Protein AF-A0A9E9P4M7-F1 (afdb_monomer_lite)

InterPro domains:
  IPR025685 YoaP-like domain [PF14268] (12-54)

Organism: NCBI:txid933080

pLDDT: mean 93.37, std 4.14, range [66.44, 96.88]

Radius of gyration: 12.03 Å; chains: 1; bounding box: 27×19×31 Å

Sequence (59 aa):
MIKQYCETNDVPADFIEVDTLQKAKALPCVFNNWAVFYDGRFRTVNLLDVAYLKRMLKK

Foldseek 3Di:
DVVVVCVVVVNDDDDDDDPDPVSCVPDPDHEDPAWDDDPNDTDDNDDDDPVNVVVVVVD

Structure (mmCIF, N/CA/C/O backbone):
data_AF-A0A9E9P4M7-F1
#
_entry.id   AF-A0A9E9P4M7-F1
#
loop_
_atom_site.group_PDB
_atom_site.id
_atom_site.type_symbol
_atom_site.label_atom_id
_atom_site.label_alt_id
_atom_site.label_comp_id
_atom_site.label_asym_id
_atom_site.label_entity_id
_atom_site.label_seq_id
_atom_site.pdbx_PDB_ins_code
_atom_site.Cartn_x
_atom_site.Cartn_y
_atom_site.Cartn_z
_atom_site.occupancy
_atom_site.B_iso_or_equiv
_atom_site.auth_seq_id
_atom_site.auth_comp_id
_atom_site.auth_asym_id
_atom_site.auth_atom_id
_atom_site.pdbx_PDB_model_num
ATOM 1 N N . MET A 1 1 ? -0.389 7.549 -7.737 1.00 84.25 1 MET A N 1
ATOM 2 C CA . MET A 1 1 ? 0.829 7.167 -8.491 1.00 84.25 1 MET A CA 1
ATOM 3 C C . MET A 1 1 ? 1.139 5.676 -8.390 1.00 84.25 1 MET A C 1
ATOM 5 O O . MET A 1 1 ? 1.249 5.062 -9.437 1.00 84.25 1 MET A O 1
ATOM 9 N N . ILE A 1 2 ? 1.228 5.069 -7.194 1.00 92.56 2 ILE A N 1
ATOM 10 C CA . ILE A 1 2 ? 1.491 3.617 -7.072 1.00 92.56 2 ILE A CA 1
ATOM 11 C C . ILE A 1 2 ? 0.413 2.760 -7.742 1.00 92.56 2 ILE A C 1
ATOM 13 O O . ILE A 1 2 ? 0.764 1.896 -8.530 1.00 92.56 2 ILE A O 1
ATOM 17 N N . LYS A 1 3 ? -0.876 3.040 -7.501 1.00 92.94 3 LYS A N 1
ATOM 18 C CA . LYS A 1 3 ? -1.985 2.313 -8.144 1.00 92.94 3 LYS A CA 1
ATOM 19 C C . LYS A 1 3 ? -1.860 2.287 -9.672 1.00 92.94 3 LYS A C 1
ATOM 21 O O . LYS A 1 3 ? -1.755 1.218 -10.253 1.00 92.94 3 LYS A O 1
ATOM 26 N N . GLN A 1 4 ? -1.724 3.464 -10.283 1.00 94.38 4 GLN A N 1
ATOM 27 C CA . GLN A 1 4 ? -1.517 3.603 -11.726 1.00 94.38 4 GLN A CA 1
ATOM 28 C C . GLN A 1 4 ? -0.250 2.888 -12.218 1.00 94.38 4 GLN A C 1
ATOM 30 O O . GLN A 1 4 ? -0.265 2.280 -13.282 1.00 94.38 4 GLN A O 1
ATOM 35 N N . TYR A 1 5 ? 0.854 2.954 -11.465 1.00 94.81 5 TYR A N 1
ATOM 36 C CA . TYR A 1 5 ? 2.072 2.222 -11.808 1.00 94.81 5 TYR A CA 1
ATOM 37 C C . TYR A 1 5 ? 1.831 0.710 -11.801 1.00 94.81 5 TYR A C 1
ATOM 39 O O . TYR A 1 5 ? 2.241 0.044 -12.747 1.00 94.81 5 TYR A O 1
ATOM 47 N N . CYS A 1 6 ? 1.162 0.177 -10.774 1.00 94.81 6 CYS 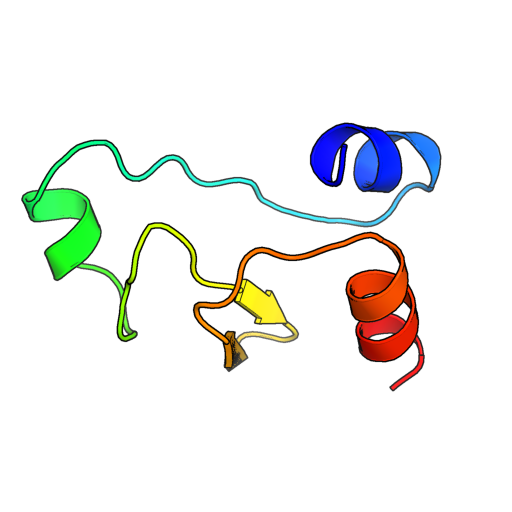A N 1
ATOM 48 C CA . CYS A 1 6 ? 0.847 -1.246 -10.698 1.00 94.81 6 CYS A CA 1
ATOM 49 C C . CYS A 1 6 ? -0.047 -1.679 -11.865 1.00 94.81 6 CYS A C 1
ATOM 51 O O . CYS A 1 6 ? 0.292 -2.639 -12.543 1.00 94.81 6 CYS A O 1
ATOM 53 N N . GLU A 1 7 ? -1.103 -0.917 -12.158 1.00 95.19 7 GLU A N 1
ATOM 54 C CA . GLU A 1 7 ? -2.003 -1.159 -13.296 1.00 95.19 7 GLU A CA 1
ATOM 55 C C . GLU A 1 7 ? -1.272 -1.100 -14.648 1.00 95.19 7 GLU A C 1
ATOM 57 O O . GLU A 1 7 ? -1.493 -1.944 -15.503 1.00 95.19 7 GLU A O 1
ATOM 62 N N . THR A 1 8 ? -0.368 -0.134 -14.846 1.00 96.56 8 THR A N 1
ATOM 63 C CA . THR A 1 8 ? 0.353 0.044 -16.126 1.00 96.56 8 THR A CA 1
ATOM 64 C C . THR A 1 8 ? 1.448 -1.008 -16.349 1.00 96.56 8 THR A C 1
ATOM 66 O O . THR A 1 8 ? 1.873 -1.215 -17.480 1.00 96.56 8 THR A O 1
ATOM 69 N N . ASN A 1 9 ? 1.957 -1.630 -15.282 1.00 95.44 9 ASN A N 1
ATOM 70 C CA . ASN A 1 9 ? 3.061 -2.597 -15.345 1.00 95.44 9 ASN A CA 1
ATOM 71 C C . ASN A 1 9 ? 2.606 -4.022 -14.990 1.00 95.44 9 ASN A C 1
ATOM 73 O O . ASN A 1 9 ? 3.456 -4.848 -14.661 1.00 95.44 9 ASN A O 1
ATOM 77 N N . ASP A 1 10 ? 1.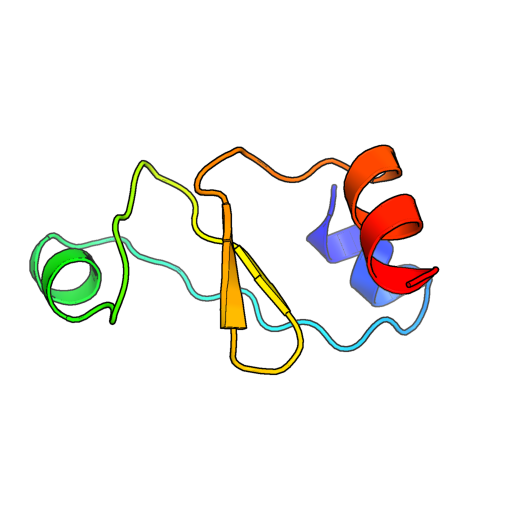294 -4.278 -14.986 1.00 95.12 10 ASP A N 1
ATOM 78 C CA . ASP A 1 10 ? 0.690 -5.573 -14.648 1.00 95.12 10 ASP A CA 1
ATOM 79 C C . ASP A 1 10 ? 1.217 -6.161 -13.325 1.00 95.12 10 ASP A C 1
ATOM 81 O O . ASP A 1 10 ? 1.432 -7.365 -13.187 1.00 95.12 10 ASP A O 1
ATOM 85 N N . VAL A 1 11 ? 1.451 -5.298 -12.329 1.00 93.81 11 VAL A N 1
ATOM 86 C CA . VAL A 1 11 ? 1.861 -5.719 -10.985 1.00 93.81 11 VAL A CA 1
ATOM 87 C C . VAL A 1 11 ? 0.601 -6.040 -10.180 1.00 93.81 11 VAL A C 1
ATOM 89 O O . VAL A 1 11 ? -0.172 -5.119 -9.898 1.00 93.81 11 VAL A O 1
ATOM 92 N N . PRO A 1 12 ? 0.400 -7.297 -9.740 1.00 93.31 12 PRO A N 1
ATOM 93 C CA . PRO A 1 12 ? -0.727 -7.646 -8.884 1.00 93.31 12 PRO A CA 1
ATOM 94 C C . PRO A 1 12 ? -0.624 -6.895 -7.554 1.00 93.31 12 PRO A C 1
ATOM 96 O O . PRO A 1 12 ? 0.368 -7.026 -6.833 1.00 93.31 12 PRO A O 1
ATOM 99 N N . ALA A 1 13 ? -1.629 -6.082 -7.238 1.00 93.88 13 ALA A N 1
ATOM 100 C CA . ALA A 1 13 ? -1.664 -5.307 -6.006 1.00 93.88 13 ALA A CA 1
ATOM 101 C C . ALA A 1 13 ? -3.104 -5.001 -5.588 1.00 93.88 13 ALA A C 1
ATOM 103 O O . ALA A 1 13 ? -3.898 -4.513 -6.392 1.00 93.88 13 ALA A O 1
ATOM 104 N N . ASP A 1 14 ? -3.392 -5.204 -4.304 1.00 95.25 14 ASP A N 1
ATOM 105 C CA . ASP A 1 14 ? -4.649 -4.805 -3.683 1.00 95.25 14 ASP A CA 1
ATOM 106 C C . ASP A 1 14 ? -4.486 -3.465 -2.959 1.00 95.25 14 ASP A C 1
ATOM 108 O O . ASP A 1 14 ? -3.537 -3.253 -2.199 1.00 95.25 14 ASP A O 1
ATOM 112 N N . PHE A 1 15 ? -5.441 -2.559 -3.169 1.00 94.12 15 PHE A N 1
ATOM 113 C CA . PHE A 1 15 ? -5.514 -1.275 -2.473 1.00 94.12 15 PHE A CA 1
ATOM 114 C C . PHE A 1 15 ? -6.766 -1.257 -1.606 1.00 94.12 15 PHE A C 1
ATOM 116 O O . PHE A 1 15 ? -7.877 -1.106 -2.111 1.00 94.12 15 PHE A O 1
ATOM 123 N N . ILE A 1 16 ? -6.574 -1.424 -0.299 1.00 94.44 16 ILE A N 1
ATOM 124 C CA . ILE A 1 16 ? -7.659 -1.494 0.679 1.00 94.44 16 ILE A CA 1
ATOM 125 C C . ILE A 1 16 ? -7.762 -0.150 1.394 1.00 94.44 16 ILE A C 1
ATOM 127 O O . ILE A 1 16 ? -6.814 0.291 2.045 1.00 94.44 16 ILE A O 1
ATOM 131 N N . GLU A 1 17 ? -8.919 0.497 1.280 1.00 95.69 17 GLU A N 1
ATOM 132 C CA . GLU A 1 17 ? -9.189 1.758 1.965 1.00 95.69 17 GLU A CA 1
ATOM 133 C C . GLU A 1 17 ? -9.571 1.527 3.434 1.00 95.69 17 GLU A C 1
ATOM 135 O O . GLU A 1 17 ? -10.480 0.755 3.765 1.00 95.69 17 GLU A O 1
ATOM 140 N N . VAL A 1 18 ? -8.872 2.234 4.322 1.00 96.12 18 VAL A N 1
ATOM 141 C CA . VAL A 1 18 ? -9.073 2.200 5.772 1.00 96.12 18 VAL A CA 1
ATOM 142 C C . VAL A 1 18 ? -9.533 3.585 6.217 1.00 96.12 18 VAL A C 1
ATOM 144 O O . VAL A 1 18 ? -8.738 4.454 6.556 1.00 96.12 18 VAL A O 1
ATOM 147 N N . ASP A 1 19 ? -10.844 3.781 6.186 1.00 96.81 19 ASP A N 1
ATOM 148 C CA . ASP A 1 19 ? -11.550 5.051 6.420 1.00 96.81 19 ASP A CA 1
ATOM 149 C C . ASP A 1 19 ? -12.143 5.175 7.836 1.00 96.81 19 ASP A C 1
ATOM 151 O O . ASP A 1 19 ? -12.670 6.217 8.219 1.00 96.81 19 ASP A O 1
ATOM 155 N N . THR A 1 20 ? -12.079 4.106 8.631 1.00 96.81 20 THR A N 1
ATOM 156 C CA . THR A 1 20 ? -12.693 4.033 9.958 1.00 96.81 20 THR A CA 1
ATOM 157 C C . THR A 1 20 ? -11.730 3.456 10.980 1.00 96.81 20 THR A C 1
ATOM 159 O O . THR A 1 20 ? -10.915 2.572 10.697 1.00 96.81 20 THR A O 1
ATOM 162 N N . LEU A 1 21 ? -11.886 3.904 12.227 1.00 95.31 21 LEU A N 1
ATOM 163 C CA . LEU A 1 21 ? -11.105 3.398 13.353 1.00 95.31 21 LEU A CA 1
ATOM 164 C C . LEU A 1 21 ? -11.288 1.886 13.551 1.00 95.31 21 LEU A C 1
ATOM 166 O O . LEU A 1 21 ? -10.342 1.195 13.919 1.00 95.31 21 LEU A O 1
ATOM 170 N N . GLN A 1 22 ? -12.492 1.362 13.308 1.00 96.81 22 GLN A N 1
ATOM 171 C CA . GLN A 1 22 ? -12.769 -0.067 13.435 1.00 96.81 22 GLN A CA 1
ATOM 172 C C . GLN A 1 22 ? -11.983 -0.892 12.409 1.00 96.81 22 GLN A C 1
ATOM 174 O O . GLN A 1 22 ? -11.353 -1.872 12.802 1.00 96.81 22 GLN A O 1
ATOM 179 N N . LYS A 1 23 ? -11.958 -0.477 11.130 1.00 96.88 23 LYS A N 1
ATOM 180 C CA . LYS A 1 23 ? -11.130 -1.131 10.104 1.00 96.88 23 LYS A CA 1
ATOM 181 C C . LYS A 1 23 ? -9.653 -1.097 10.497 1.00 96.88 23 LYS A C 1
ATOM 183 O O . LYS A 1 23 ? -9.003 -2.133 10.460 1.00 96.88 23 LYS A O 1
ATOM 188 N N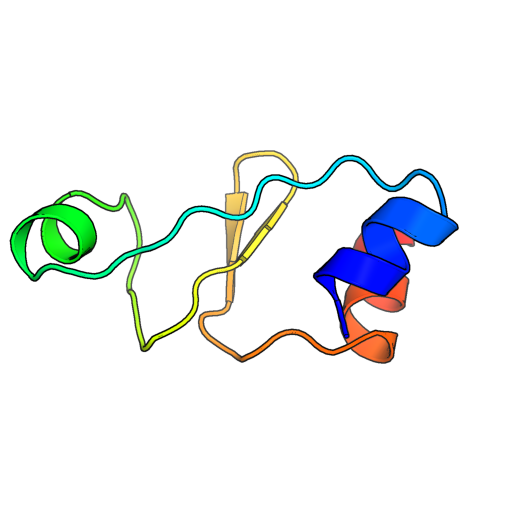 . ALA A 1 24 ? -9.150 0.055 10.953 1.00 95.44 24 ALA A N 1
ATOM 189 C CA . ALA A 1 24 ? -7.755 0.197 11.375 1.00 95.44 24 ALA A CA 1
ATOM 190 C C . ALA A 1 24 ? -7.391 -0.737 12.544 1.00 95.44 24 ALA A C 1
ATOM 192 O O . ALA A 1 24 ? -6.344 -1.376 12.518 1.00 95.44 24 ALA A O 1
ATOM 193 N N . LYS A 1 25 ? -8.271 -0.863 13.547 1.00 94.62 25 LYS A N 1
ATOM 194 C CA . LYS A 1 25 ? -8.070 -1.753 14.705 1.00 94.62 25 LYS A CA 1
ATOM 195 C C . LYS A 1 25 ? -8.114 -3.244 14.361 1.00 94.62 25 LYS A C 1
ATOM 197 O O . LYS A 1 25 ? -7.598 -4.042 15.135 1.00 94.62 25 LYS A O 1
ATOM 202 N N . ALA A 1 26 ? -8.744 -3.620 13.250 1.00 96.12 26 ALA A N 1
ATOM 203 C CA . ALA A 1 26 ? -8.848 -5.009 12.809 1.00 96.12 26 ALA A CA 1
ATOM 204 C C . ALA A 1 26 ? -7.633 -5.480 11.989 1.00 96.12 26 ALA A C 1
ATOM 206 O O . ALA A 1 26 ? -7.517 -6.671 11.701 1.00 96.12 26 ALA A O 1
ATOM 207 N N . LEU A 1 27 ? -6.737 -4.570 11.591 1.00 95.06 27 LEU A N 1
ATOM 208 C CA . LEU A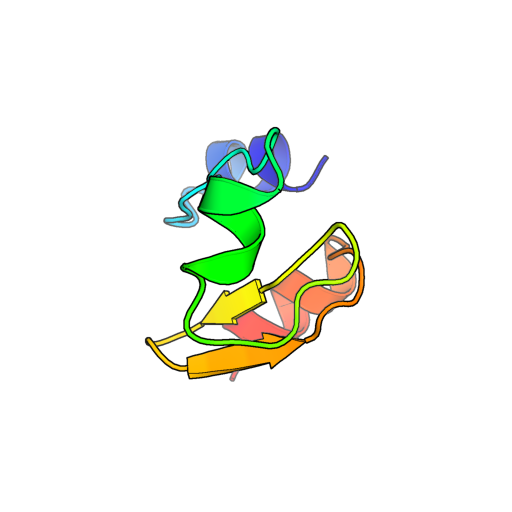 1 27 ? -5.554 -4.925 10.813 1.00 95.06 27 LEU A CA 1
ATOM 209 C C . LEU A 1 27 ? -4.560 -5.735 11.664 1.00 95.06 27 LEU A C 1
ATOM 211 O O . LEU A 1 27 ? -4.318 -5.393 12.821 1.00 95.06 27 LEU A O 1
ATOM 215 N N . PRO A 1 28 ? -3.897 -6.757 11.094 1.00 95.12 28 PRO A N 1
ATOM 216 C CA . PRO A 1 28 ? -2.906 -7.570 11.802 1.00 95.12 28 PRO A CA 1
ATOM 217 C C . PRO A 1 28 ? -1.538 -6.866 11.923 1.00 95.12 28 PRO A C 1
ATOM 219 O O . PRO A 1 28 ? -0.498 -7.521 11.989 1.00 95.12 28 PRO A O 1
ATOM 222 N N . CYS A 1 29 ? -1.500 -5.533 11.885 1.00 94.75 29 CYS A N 1
ATOM 223 C CA . CYS A 1 29 ? -0.272 -4.749 11.926 1.00 94.75 29 CYS A CA 1
ATOM 224 C C . CYS A 1 29 ? -0.494 -3.381 12.570 1.00 94.75 29 CYS A C 1
ATOM 226 O O . CYS A 1 29 ? -1.617 -2.905 12.726 1.00 94.75 29 CYS A O 1
ATOM 228 N N . VAL A 1 30 ? 0.613 -2.708 12.880 1.00 91.75 30 VAL A N 1
ATOM 229 C CA . VAL A 1 30 ? 0.586 -1.270 13.145 1.00 91.75 30 VAL A CA 1
ATOM 230 C C . VAL A 1 30 ? 0.167 -0.525 11.875 1.00 91.75 30 VAL A C 1
ATOM 232 O O . VAL A 1 30 ? 0.584 -0.881 10.773 1.00 91.75 30 VAL A O 1
ATOM 235 N N . PHE A 1 31 ? -0.665 0.502 12.025 1.00 94.25 31 PHE A N 1
ATOM 236 C CA . PHE A 1 31 ? -1.190 1.296 10.917 1.00 94.25 31 PHE A CA 1
ATOM 237 C C . PHE A 1 31 ? -0.963 2.782 11.198 1.00 94.25 31 PHE A C 1
ATOM 239 O O . PHE A 1 31 ? -1.388 3.288 12.235 1.00 94.25 31 PHE A O 1
ATOM 246 N N . ASN A 1 32 ? -0.279 3.475 10.285 1.00 92.75 32 ASN A N 1
ATOM 247 C CA . ASN A 1 32 ? -0.022 4.916 10.367 1.00 92.75 32 ASN A CA 1
ATOM 248 C C . ASN A 1 32 ? -0.380 5.564 9.027 1.00 92.75 32 ASN A C 1
ATOM 250 O O . ASN A 1 32 ? 0.498 5.919 8.243 1.00 92.75 32 ASN A O 1
ATOM 254 N N . ASN A 1 33 ? -1.679 5.616 8.724 1.00 92.00 33 ASN A N 1
ATOM 255 C CA . ASN A 1 33 ? -2.262 6.017 7.433 1.00 92.00 33 ASN A CA 1
ATOM 256 C C . ASN A 1 33 ? -1.922 5.097 6.245 1.00 92.00 33 ASN A C 1
ATOM 258 O O . ASN A 1 33 ? -2.679 5.051 5.281 1.00 92.00 33 ASN A O 1
ATOM 262 N N . TRP A 1 34 ? -0.823 4.344 6.317 1.00 93.56 34 TRP A N 1
ATOM 263 C CA . TRP A 1 34 ? -0.396 3.355 5.336 1.00 93.56 34 TRP A CA 1
ATOM 264 C C . TRP A 1 34 ? 0.095 2.084 6.027 1.00 93.56 34 TRP A C 1
ATOM 266 O O . TRP A 1 34 ? 0.620 2.113 7.142 1.00 93.56 34 TRP A O 1
ATOM 276 N N . ALA A 1 35 ? -0.072 0.961 5.336 1.00 95.75 35 ALA A N 1
ATOM 277 C CA . ALA A 1 35 ? 0.564 -0.306 5.654 1.00 95.75 35 ALA A CA 1
ATOM 278 C C . ALA A 1 35 ? 0.801 -1.071 4.351 1.00 95.75 35 ALA A C 1
ATOM 280 O O . ALA A 1 35 ? -0.086 -1.161 3.504 1.00 95.75 35 ALA A O 1
ATOM 281 N N . VAL A 1 36 ? 2.007 -1.607 4.188 1.00 95.06 36 VAL A N 1
ATOM 282 C CA . VAL A 1 36 ? 2.401 -2.375 3.006 1.00 95.06 36 VAL A CA 1
ATOM 283 C C . VAL A 1 36 ? 2.646 -3.816 3.414 1.00 95.06 36 VAL A C 1
ATOM 285 O O . VAL A 1 36 ? 3.447 -4.093 4.313 1.00 95.06 36 VAL A O 1
ATOM 288 N N . PHE A 1 37 ? 1.984 -4.728 2.710 1.00 95.12 37 PHE A N 1
ATOM 289 C CA . PHE A 1 37 ? 2.199 -6.164 2.803 1.00 95.12 37 PHE A CA 1
ATOM 290 C C . PHE A 1 37 ? 2.805 -6.666 1.494 1.00 95.12 37 PHE A C 1
ATOM 292 O O . PHE A 1 37 ? 2.433 -6.213 0.415 1.00 95.12 37 PHE A O 1
ATOM 299 N N . TYR A 1 38 ? 3.753 -7.593 1.597 1.00 93.94 38 TYR A N 1
ATOM 300 C CA . TYR A 1 38 ? 4.328 -8.281 0.444 1.00 93.94 38 TYR A CA 1
ATOM 301 C C . TYR A 1 38 ? 4.645 -9.718 0.827 1.00 93.94 38 TYR A C 1
ATOM 303 O O . TYR A 1 38 ? 5.351 -9.939 1.820 1.00 93.94 38 TYR A O 1
ATOM 311 N N . ASP A 1 39 ? 4.126 -10.659 0.036 1.00 91.06 39 ASP A N 1
ATOM 312 C CA . ASP A 1 39 ? 4.202 -12.102 0.289 1.00 91.06 39 ASP A CA 1
ATOM 313 C C . ASP A 1 39 ? 3.597 -12.488 1.656 1.00 91.06 39 ASP A C 1
ATOM 315 O O . ASP A 1 39 ? 4.235 -13.094 2.514 1.00 91.06 39 ASP A O 1
ATOM 319 N N . GLY A 1 40 ? 2.386 -11.985 1.930 1.00 91.31 40 GLY A N 1
ATOM 320 C CA . GLY A 1 40 ? 1.660 -12.217 3.189 1.00 91.31 40 GLY A CA 1
ATOM 321 C C . GLY A 1 40 ? 2.295 -11.598 4.443 1.00 91.31 40 GLY A C 1
ATOM 322 O O . GLY A 1 40 ? 1.753 -11.738 5.537 1.00 91.31 40 GLY A O 1
ATOM 323 N N . ARG A 1 41 ? 3.431 -10.899 4.318 1.00 93.50 41 ARG A N 1
ATOM 324 C CA . ARG A 1 41 ? 4.182 -10.337 5.448 1.00 93.50 41 ARG A CA 1
ATOM 325 C C . ARG A 1 41 ? 4.109 -8.820 5.475 1.00 93.50 41 ARG A C 1
ATOM 327 O O . ARG A 1 41 ? 4.295 -8.161 4.451 1.00 93.50 41 ARG A O 1
ATOM 334 N N . PHE A 1 42 ? 3.916 -8.274 6.672 1.00 94.56 42 PHE A N 1
ATOM 335 C CA . PHE A 1 42 ? 4.006 -6.840 6.927 1.00 94.56 42 PHE A CA 1
ATOM 336 C C . PHE A 1 42 ? 5.423 -6.319 6.627 1.00 94.56 42 PHE A C 1
ATOM 338 O O . PHE A 1 42 ? 6.415 -6.937 7.020 1.00 94.56 42 PHE A O 1
ATOM 345 N N . ARG 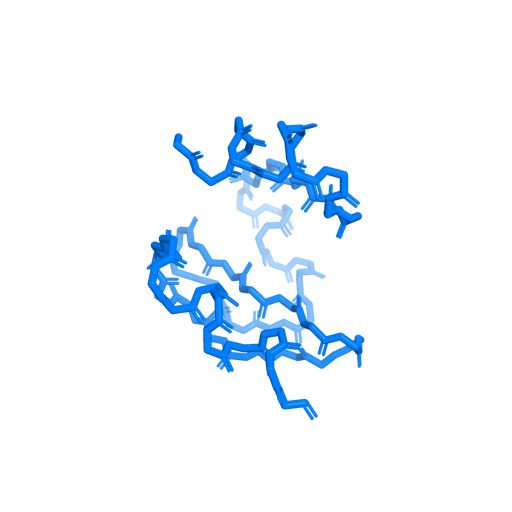A 1 43 ? 5.525 -5.189 5.918 1.00 94.19 43 ARG A N 1
ATOM 346 C CA . ARG A 1 43 ? 6.806 -4.592 5.501 1.00 94.19 43 ARG A CA 1
ATOM 347 C C . ARG A 1 43 ? 7.069 -3.237 6.134 1.00 94.19 43 ARG A C 1
ATOM 349 O O . ARG A 1 43 ? 8.165 -3.011 6.640 1.00 94.19 43 ARG A O 1
ATOM 356 N N . THR A 1 44 ? 6.112 -2.318 6.057 1.00 94.31 44 THR A N 1
ATOM 357 C CA . THR A 1 44 ? 6.291 -0.947 6.544 1.00 94.31 44 THR A CA 1
ATOM 358 C C . THR A 1 44 ? 4.957 -0.214 6.651 1.00 94.31 44 THR A C 1
ATOM 360 O O . THR A 1 44 ? 3.998 -0.571 5.969 1.00 94.31 44 THR A O 1
ATOM 363 N N . VAL A 1 45 ? 4.918 0.830 7.481 1.00 95.31 45 VAL A N 1
ATOM 364 C CA . VAL A 1 45 ? 3.843 1.839 7.506 1.00 95.31 45 VAL A CA 1
ATOM 365 C C . VAL A 1 45 ? 4.178 3.092 6.693 1.00 95.31 45 VAL A C 1
ATOM 367 O O . VAL A 1 45 ? 3.401 4.040 6.664 1.00 95.31 45 VAL A O 1
ATOM 370 N N . ASN A 1 46 ? 5.351 3.138 6.061 1.00 92.75 46 ASN A N 1
ATOM 371 C CA . ASN A 1 46 ? 5.740 4.285 5.255 1.00 92.75 46 ASN A CA 1
ATOM 372 C C . ASN A 1 46 ? 4.957 4.297 3.943 1.00 92.75 46 ASN A C 1
ATOM 374 O O . ASN A 1 46 ? 4.729 3.247 3.334 1.00 92.75 46 ASN A O 1
ATOM 378 N N . LEU A 1 47 ? 4.596 5.498 3.488 1.00 91.06 47 LEU A N 1
ATOM 379 C CA . LEU A 1 47 ? 4.014 5.689 2.167 1.00 91.06 47 LEU A CA 1
ATOM 380 C C . LEU A 1 47 ? 4.959 5.118 1.103 1.00 91.06 47 LEU A C 1
ATOM 382 O O . LEU A 1 47 ? 6.149 5.435 1.066 1.00 91.06 47 LEU A O 1
ATOM 386 N N . LEU A 1 48 ? 4.408 4.268 0.243 1.00 91.38 48 LEU A N 1
ATOM 387 C CA . LEU A 1 48 ? 5.160 3.597 -0.804 1.00 91.38 48 LEU A CA 1
ATOM 388 C C . LEU A 1 48 ? 5.367 4.530 -2.002 1.00 91.38 48 LEU A C 1
ATOM 390 O O . LEU A 1 48 ? 4.412 5.122 -2.507 1.00 91.38 48 LEU A O 1
ATOM 394 N N . ASP A 1 49 ? 6.598 4.601 -2.503 1.00 93.00 49 ASP A N 1
ATOM 395 C CA . ASP A 1 49 ? 6.912 5.212 -3.793 1.00 93.00 49 ASP A CA 1
ATOM 396 C C . ASP A 1 49 ? 7.342 4.157 -4.827 1.00 93.00 49 ASP A C 1
ATOM 398 O O . ASP A 1 49 ? 7.577 2.982 -4.517 1.00 93.00 49 ASP A O 1
ATOM 402 N N . VAL A 1 50 ? 7.417 4.569 -6.094 1.00 94.38 50 VAL A N 1
ATOM 403 C CA . VAL A 1 50 ? 7.723 3.656 -7.207 1.00 94.38 50 VAL A CA 1
ATOM 404 C C . VAL A 1 50 ? 9.136 3.073 -7.082 1.00 94.38 50 VAL A C 1
ATOM 406 O O . VAL A 1 50 ? 9.367 1.924 -7.462 1.00 94.38 50 VAL A O 1
ATOM 409 N N . ALA A 1 51 ? 10.096 3.833 -6.548 1.00 93.38 51 ALA A N 1
ATOM 410 C CA . ALA A 1 51 ? 11.477 3.379 -6.408 1.00 93.38 51 ALA A CA 1
ATOM 411 C C . ALA A 1 51 ? 11.597 2.276 -5.344 1.00 93.38 51 ALA A C 1
ATOM 413 O O . ALA A 1 51 ? 12.269 1.263 -5.563 1.00 93.38 51 ALA A O 1
ATOM 414 N N . TYR A 1 52 ? 10.913 2.441 -4.214 1.00 92.50 52 TYR A N 1
ATOM 415 C CA . TYR A 1 52 ? 10.839 1.455 -3.150 1.00 92.50 52 TYR A CA 1
ATOM 416 C C . TYR A 1 52 ? 10.081 0.209 -3.608 1.00 92.50 52 TYR A C 1
ATOM 418 O O . TYR A 1 52 ? 10.580 -0.897 -3.404 1.00 92.50 52 TYR A O 1
ATOM 426 N N . LEU A 1 53 ? 8.942 0.365 -4.296 1.00 93.50 53 LEU A N 1
ATOM 427 C CA . LEU A 1 53 ? 8.203 -0.758 -4.881 1.00 93.50 53 LEU A CA 1
ATOM 428 C C . LEU A 1 53 ? 9.104 -1.594 -5.803 1.00 93.50 53 LEU A C 1
ATOM 430 O O . LEU A 1 53 ? 9.226 -2.802 -5.617 1.00 93.50 53 LEU A O 1
ATOM 434 N N . LYS A 1 54 ? 9.823 -0.953 -6.734 1.00 93.12 54 LYS A N 1
ATOM 435 C CA . LYS A 1 54 ? 10.772 -1.640 -7.630 1.00 93.12 54 LYS A CA 1
ATOM 436 C C . LYS A 1 54 ? 11.859 -2.400 -6.870 1.00 93.12 54 LYS A C 1
ATOM 438 O O . LYS A 1 54 ? 12.254 -3.481 -7.290 1.00 93.12 54 LYS A O 1
ATOM 443 N N . ARG A 1 55 ? 12.373 -1.848 -5.767 1.00 92.62 55 ARG A N 1
ATOM 444 C CA . ARG A 1 55 ? 13.367 -2.531 -4.921 1.00 92.62 55 ARG A CA 1
ATOM 445 C C . ARG A 1 55 ? 12.776 -3.715 -4.163 1.00 92.62 55 ARG A C 1
ATOM 447 O O . ARG A 1 55 ? 13.487 -4.692 -3.957 1.00 92.62 55 ARG A O 1
ATOM 454 N N . MET A 1 56 ? 11.521 -3.611 -3.733 1.00 91.50 56 MET A N 1
ATOM 455 C CA . MET A 1 56 ? 10.814 -4.672 -3.019 1.00 91.50 56 MET A CA 1
ATOM 456 C C . MET A 1 56 ? 10.540 -5.871 -3.931 1.00 91.50 56 MET A C 1
ATOM 458 O O . MET A 1 56 ? 10.786 -6.991 -3.510 1.00 91.50 56 MET A O 1
ATOM 462 N N . LEU A 1 57 ? 10.120 -5.627 -5.178 1.00 90.19 57 LEU A N 1
ATOM 463 C CA . LEU A 1 57 ? 9.812 -6.671 -6.168 1.00 90.19 57 LEU A CA 1
ATOM 464 C C . LEU A 1 57 ? 11.048 -7.356 -6.774 1.00 90.19 57 LEU A C 1
ATOM 466 O O . LEU A 1 57 ? 10.932 -8.408 -7.387 1.00 90.19 57 LEU A O 1
ATOM 470 N N . LYS A 1 58 ? 12.236 -6.753 -6.648 1.00 88.31 58 LYS A N 1
ATOM 471 C CA . LYS A 1 58 ? 13.505 -7.358 -7.095 1.00 88.31 58 LYS A CA 1
ATOM 472 C C . LYS A 1 58 ? 14.066 -8.395 -6.115 1.00 88.31 58 LYS A C 1
ATOM 474 O O . LYS A 1 58 ? 15.072 -9.021 -6.4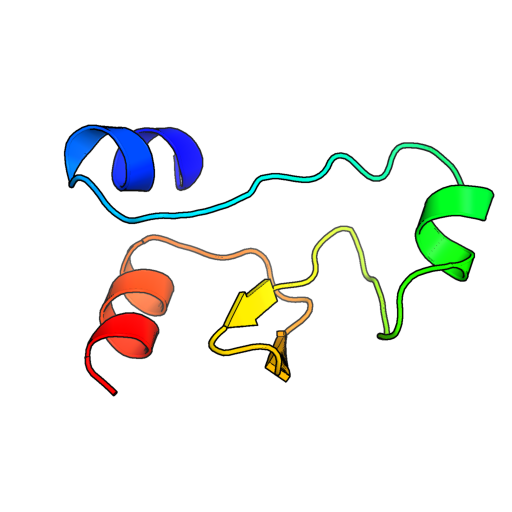41 1.00 88.31 58 LYS A O 1
ATOM 479 N N . LYS A 1 59 ? 13.502 -8.486 -4.910 1.00 66.44 59 LYS A N 1
ATOM 480 C CA . LYS A 1 59 ? 13.892 -9.448 -3.876 1.00 66.44 59 LYS A CA 1
ATOM 481 C C . LYS A 1 59 ? 12.973 -10.653 -3.910 1.00 66.44 59 LYS A C 1
ATOM 483 O O . LYS A 1 59 ? 13.518 -11.748 -3.675 1.00 66.44 59 LYS A O 1
#

Secondary structure (DSSP, 8-state):
-HHHHHHHTT---------SHHHHHHSSS--BSB-EEETTEEEESSPP-HHHHHHHHT-